Protein AF-A0A5K0UZG9-F1 (afdb_monomer)

Mean predicted aligned error: 6.67 Å

Solvent-accessible surface area (backbone atoms only — not comparable to full-atom values): 4690 Å² total; per-residue (Å²): 65,62,70,58,41,50,40,46,75,56,44,95,54,44,38,54,72,80,42,68,34,90,52,70,42,78,55,98,90,39,83,42,54,55,73,41,78,42,69,50,55,48,50,57,60,43,51,32,63,91,82,25,82,67,36,88,55,95,55,33,69,77,63,59,85,82,71,89,83,80,82,83,84,126

InterPro domains:
  IPR001128 Cytochrome P450 [PF00067] (1-68)
  IPR036396 Cytochrome P450 superfamily [G3DSA:1.10.630.10] (1-74)
  IPR036396 Cytochrome P450 superfamily [SSF48264] (1-67)
  IPR050651 Plant Cytochrome P450 Monooxygenase [PTHR47947] (1-71)

Secondary structure (DSSP, 8-state):
-HHHHHHHHS-S-TT-S-EE-SS-EEETTEEE-TT-EE---HHHHHH-TTTSSSTTS--GGGGG---SSS----

Organism: NCBI:txid210225

Structure (mmCIF, N/CA/C/O backbone):
data_AF-A0A5K0UZG9-F1
#
_entry.id   AF-A0A5K0UZG9-F1
#
loop_
_atom_site.group_PDB
_atom_site.id
_atom_site.type_symbol
_atom_site.label_atom_id
_atom_site.label_alt_id
_atom_site.label_comp_id
_atom_site.label_asym_id
_atom_site.label_entity_id
_atom_site.label_seq_id
_atom_site.pdbx_PDB_ins_code
_atom_site.Cartn_x
_atom_site.Cartn_y
_atom_site.Cartn_z
_atom_site.occupancy
_atom_site.B_iso_or_equiv
_atom_site.auth_seq_id
_atom_site.auth_comp_id
_atom_site.auth_asym_id
_atom_site.auth_atom_id
_atom_site.pdbx_PDB_model_num
ATOM 1 N N . ALA A 1 1 ? 14.448 -9.290 -6.835 1.00 93.06 1 ALA A N 1
ATOM 2 C CA . ALA A 1 1 ? 13.768 -8.526 -7.898 1.00 93.06 1 ALA A CA 1
ATOM 3 C C . ALA A 1 1 ? 12.463 -9.184 -8.324 1.00 93.06 1 ALA A C 1
ATOM 5 O O . ALA A 1 1 ? 11.431 -8.642 -7.978 1.00 93.06 1 ALA A O 1
ATOM 6 N N . ILE A 1 2 ? 12.493 -10.360 -8.966 1.00 96.44 2 ILE A N 1
ATOM 7 C CA . ILE A 1 2 ? 11.296 -11.063 -9.484 1.00 96.44 2 ILE A CA 1
ATOM 8 C C . ILE A 1 2 ? 10.193 -11.206 -8.423 1.00 96.44 2 ILE A C 1
ATOM 10 O O . ILE A 1 2 ? 9.116 -10.663 -8.603 1.00 96.44 2 ILE A O 1
ATOM 14 N N . VAL A 1 3 ? 10.487 -11.840 -7.280 1.00 96.50 3 VAL A N 1
ATOM 15 C CA . VAL A 1 3 ? 9.495 -12.046 -6.203 1.00 96.50 3 VAL A CA 1
ATOM 16 C C . VAL A 1 3 ? 8.923 -10.722 -5.680 1.00 96.50 3 VAL A C 1
ATOM 18 O O . VAL A 1 3 ? 7.720 -10.615 -5.466 1.00 96.50 3 VAL A O 1
ATOM 21 N N . LYS A 1 4 ? 9.772 -9.695 -5.523 1.00 95.56 4 LYS A N 1
ATOM 22 C CA . LYS A 1 4 ? 9.348 -8.359 -5.071 1.00 95.56 4 LYS A CA 1
ATOM 23 C C . LYS A 1 4 ? 8.402 -7.702 -6.078 1.00 95.56 4 LYS A C 1
ATOM 25 O O . LYS A 1 4 ? 7.384 -7.158 -5.680 1.00 95.56 4 LYS A O 1
ATOM 30 N N . GLU A 1 5 ? 8.703 -7.812 -7.369 1.00 96.50 5 GLU A N 1
ATOM 31 C CA . GLU A 1 5 ? 7.844 -7.301 -8.441 1.00 96.50 5 GLU A CA 1
ATOM 32 C C . GLU A 1 5 ? 6.514 -8.050 -8.515 1.00 96.50 5 GLU A C 1
ATOM 34 O O . GLU A 1 5 ? 5.463 -7.428 -8.637 1.00 96.50 5 GLU A O 1
ATOM 39 N N . SER A 1 6 ? 6.542 -9.378 -8.379 1.00 96.94 6 SER A N 1
ATOM 40 C CA . SER A 1 6 ? 5.329 -10.195 -8.344 1.00 96.94 6 SER A CA 1
ATOM 41 C C . SER A 1 6 ? 4.417 -9.788 -7.190 1.00 96.94 6 SER A C 1
ATOM 43 O O . SER A 1 6 ? 3.223 -9.633 -7.405 1.00 96.94 6 SER A O 1
ATOM 45 N N . MET A 1 7 ? 4.967 -9.548 -5.996 1.00 95.94 7 MET A N 1
ATOM 46 C CA . MET A 1 7 ? 4.200 -9.044 -4.849 1.00 95.94 7 MET A CA 1
ATOM 47 C C . MET A 1 7 ? 3.769 -7.579 -5.008 1.00 95.94 7 MET A C 1
ATOM 49 O O . MET A 1 7 ? 2.758 -7.184 -4.434 1.00 95.94 7 MET A O 1
ATOM 53 N N . CYS A 1 8 ? 4.509 -6.773 -5.774 1.00 95.12 8 CYS A N 1
ATOM 54 C CA . CYS A 1 8 ? 4.119 -5.402 -6.094 1.00 95.12 8 CYS A CA 1
ATOM 55 C C . CYS A 1 8 ? 2.824 -5.401 -6.924 1.00 95.12 8 CYS A C 1
ATOM 57 O O . CYS A 1 8 ? 1.822 -4.810 -6.523 1.00 95.12 8 CYS A O 1
ATOM 59 N N . LEU A 1 9 ? 2.804 -6.167 -8.020 1.00 95.94 9 LEU A N 1
ATOM 60 C CA .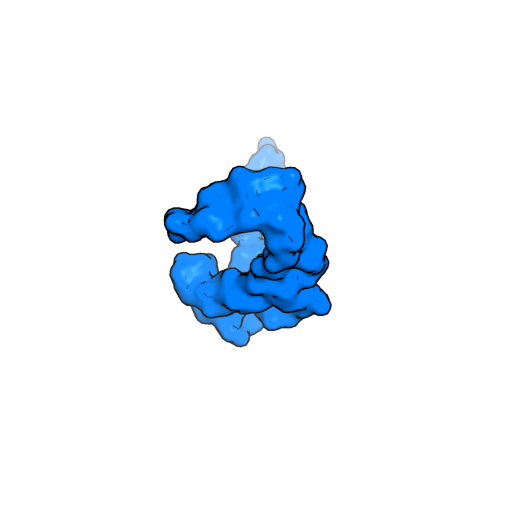 LEU A 1 9 ? 1.626 -6.292 -8.879 1.00 95.94 9 LEU A CA 1
ATOM 61 C C . LEU A 1 9 ? 0.495 -7.093 -8.230 1.00 95.94 9 LEU A C 1
ATOM 63 O O . LEU A 1 9 ? -0.668 -6.717 -8.372 1.00 95.94 9 LEU A O 1
AT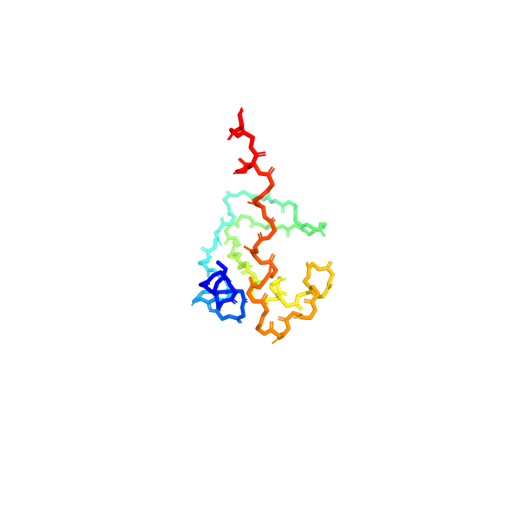OM 67 N N . TYR A 1 10 ? 0.829 -8.174 -7.527 1.00 95.94 10 TYR A N 1
ATOM 68 C CA . TYR A 1 10 ? -0.114 -9.157 -6.993 1.00 95.94 10 TYR A CA 1
ATOM 69 C C . TYR A 1 10 ? 0.201 -9.480 -5.524 1.00 95.94 10 TYR A C 1
ATOM 71 O O . TYR A 1 10 ? 0.666 -10.579 -5.205 1.00 95.94 10 TYR A O 1
ATOM 79 N N . PRO A 1 11 ? -0.021 -8.527 -4.601 1.00 95.25 11 PRO A N 1
ATOM 80 C CA . PRO A 1 11 ? 0.133 -8.790 -3.179 1.00 95.25 11 PRO A CA 1
ATOM 81 C C . PRO A 1 11 ? -0.870 -9.859 -2.734 1.00 95.25 11 PRO A C 1
ATOM 83 O O . PRO A 1 11 ? -2.045 -9.808 -3.093 1.00 95.25 11 PRO A O 1
ATOM 86 N N . ALA A 1 12 ? -0.420 -10.801 -1.902 1.00 96.00 12 ALA A N 1
ATOM 87 C CA . ALA A 1 12 ? -1.292 -11.831 -1.331 1.00 96.00 12 ALA A CA 1
ATOM 88 C C . ALA A 1 12 ? -2.398 -11.233 -0.441 1.00 96.00 12 ALA A C 1
ATOM 90 O O . ALA A 1 12 ? -3.487 -11.792 -0.339 1.00 96.00 12 ALA A O 1
ATOM 91 N N . THR A 1 13 ? -2.127 -10.079 0.178 1.00 96.00 13 THR A N 1
ATOM 92 C CA . THR A 1 13 ? -3.059 -9.330 1.028 1.00 96.00 13 THR A CA 1
ATOM 93 C C . THR A 1 13 ? -3.214 -7.887 0.518 1.00 96.00 13 THR A C 1
ATOM 95 O O . THR A 1 13 ? -2.570 -6.971 1.030 1.00 96.00 13 THR A O 1
ATOM 98 N N . PRO A 1 14 ? -4.079 -7.639 -0.488 1.00 95.69 14 PRO A N 1
ATOM 99 C CA . PRO A 1 14 ? -4.260 -6.313 -1.100 1.00 95.69 14 PRO A CA 1
ATOM 100 C C . PRO A 1 14 ? -4.620 -5.177 -0.125 1.00 95.69 14 PRO A C 1
ATOM 102 O O . PRO A 1 14 ? -4.281 -4.023 -0.390 1.00 95.69 14 PRO A O 1
ATOM 105 N N . LEU A 1 15 ? -5.292 -5.507 0.987 1.00 97.25 15 LEU A N 1
ATOM 106 C CA . LEU A 1 15 ? -5.718 -4.576 2.042 1.00 97.25 15 LEU A CA 1
ATOM 107 C C . LEU A 1 15 ? -4.970 -4.762 3.381 1.00 97.25 15 LEU A C 1
ATOM 109 O O . LEU A 1 15 ? -5.358 -4.159 4.383 1.00 97.25 15 LEU A O 1
ATOM 113 N N . LEU A 1 16 ? -3.920 -5.597 3.398 1.00 96.25 16 LEU A N 1
ATOM 114 C CA . LEU A 1 16 ? -3.285 -6.135 4.610 1.00 96.25 16 LEU A CA 1
ATOM 115 C C . LEU A 1 16 ? -4.290 -6.772 5.585 1.00 96.25 16 LEU A C 1
ATOM 117 O O . LEU A 1 16 ? -5.442 -7.043 5.242 1.00 96.25 16 LEU A O 1
ATOM 121 N N . LEU A 1 17 ? -3.808 -7.113 6.780 1.00 96.75 17 LEU A N 1
ATOM 122 C CA . LEU A 1 17 ? -4.678 -7.514 7.874 1.00 96.75 17 LEU A CA 1
ATOM 123 C C . LEU A 1 17 ? -5.381 -6.274 8.448 1.00 96.75 17 LEU A C 1
ATOM 125 O O . LEU A 1 17 ? -4.784 -5.193 8.450 1.00 96.75 17 LEU A O 1
ATOM 129 N N . PRO A 1 18 ? -6.622 -6.416 8.942 1.00 96.94 18 PRO A N 1
ATOM 130 C CA . PRO A 1 18 ? -7.291 -5.334 9.645 1.00 96.94 18 PRO A CA 1
ATOM 131 C C . PRO A 1 18 ? -6.482 -4.910 10.873 1.00 96.94 18 PRO A C 1
ATOM 133 O O . PRO A 1 18 ? -6.013 -5.753 11.639 1.00 96.94 18 PRO A O 1
ATOM 136 N N . HIS A 1 19 ? -6.355 -3.604 11.067 1.00 96.31 19 HIS A N 1
ATOM 137 C CA . HIS A 1 19 ? -5.835 -3.004 12.290 1.00 96.31 19 HIS A CA 1
ATOM 138 C C . HIS A 1 19 ? -6.977 -2.345 13.060 1.00 96.31 19 HIS A C 1
ATOM 140 O O . HIS A 1 19 ? -7.975 -1.959 12.461 1.00 96.31 19 HIS A O 1
ATOM 146 N N . GLU A 1 20 ? -6.830 -2.180 14.368 1.00 97.19 20 GLU A N 1
ATOM 147 C CA . GLU A 1 20 ? -7.791 -1.446 15.190 1.00 97.19 20 GLU A CA 1
ATOM 148 C C . GLU A 1 20 ? -7.103 -0.247 15.841 1.00 97.19 20 GLU A C 1
ATOM 150 O O . GLU A 1 20 ? -5.972 -0.348 16.324 1.00 97.19 20 GLU A O 1
ATOM 155 N N . SER A 1 21 ? -7.771 0.904 15.819 1.00 97.56 21 SER A N 1
ATOM 156 C CA . SER A 1 21 ? -7.332 2.088 16.554 1.00 97.56 21 SER A CA 1
ATOM 157 C C . SER A 1 21 ? -7.537 1.863 18.056 1.00 97.56 21 SER A C 1
ATOM 159 O O . SER A 1 21 ? -8.662 1.703 18.520 1.00 97.56 21 SER A O 1
ATOM 161 N N . MET A 1 22 ? -6.446 1.869 18.823 1.00 97.38 22 MET A N 1
ATOM 162 C CA . MET A 1 22 ? -6.482 1.698 20.284 1.00 97.38 22 MET A CA 1
ATOM 163 C C . MET A 1 22 ? -6.740 3.013 21.035 1.00 97.38 22 MET A C 1
ATOM 165 O O . MET A 1 22 ? -7.064 3.001 22.220 1.00 97.38 22 MET A O 1
ATOM 169 N N . GLU A 1 23 ? -6.601 4.145 20.349 1.00 96.75 23 GLU A N 1
ATOM 170 C CA . GLU A 1 23 ? -6.776 5.498 20.875 1.00 96.75 23 GLU A CA 1
ATOM 171 C C . GLU A 1 23 ? -7.212 6.446 19.745 1.00 96.75 23 GLU A C 1
ATOM 173 O O . GLU A 1 23 ? -6.874 6.188 18.582 1.00 96.75 23 GLU A O 1
ATOM 178 N N . PRO A 1 24 ? -7.952 7.533 20.046 1.00 96.44 24 PRO A N 1
ATOM 179 C CA . PRO A 1 24 ? -8.349 8.497 19.027 1.00 96.44 24 PRO A CA 1
ATOM 180 C C . PRO A 1 24 ? -7.116 9.116 18.357 1.00 96.44 24 PRO A C 1
ATOM 182 O O . PRO A 1 24 ? -6.213 9.610 19.032 1.00 96.44 24 PRO A O 1
ATOM 185 N N . VAL A 1 25 ? -7.080 9.097 17.023 1.00 95.50 25 VAL A N 1
ATOM 186 C CA . VAL A 1 25 ? -5.921 9.549 16.241 1.00 95.50 25 VAL A CA 1
ATOM 187 C C . VAL A 1 25 ? -6.344 10.422 15.064 1.00 95.50 25 VAL A C 1
ATOM 189 O O . VAL A 1 25 ? -7.326 10.141 14.382 1.00 95.50 25 VAL A O 1
ATOM 192 N N . GLN A 1 26 ? -5.565 11.471 14.788 1.00 96.75 26 GLN A N 1
ATOM 193 C CA . GLN A 1 26 ? -5.704 12.258 13.563 1.00 96.75 26 GLN A CA 1
ATOM 194 C C . GLN A 1 26 ? -4.907 11.603 12.426 1.00 96.75 26 GLN A C 1
ATOM 196 O O . GLN A 1 26 ? -3.679 11.536 12.486 1.00 96.75 26 GLN A O 1
ATOM 201 N N . LEU A 1 27 ? -5.580 11.172 11.358 1.00 94.38 27 LEU A N 1
ATOM 202 C CA . LEU A 1 27 ? -4.957 10.611 10.156 1.00 94.38 27 LEU A CA 1
ATOM 203 C C . LEU A 1 27 ? -5.364 11.408 8.918 1.00 94.38 27 LEU A C 1
ATOM 205 O O . LEU A 1 27 ? -6.542 11.521 8.600 1.00 94.38 27 LEU A O 1
ATOM 209 N N . ALA A 1 28 ? -4.380 11.967 8.207 1.00 93.81 28 ALA A N 1
ATOM 210 C CA . ALA A 1 28 ? -4.592 12.787 7.005 1.00 93.81 28 ALA A CA 1
ATOM 211 C C . ALA A 1 28 ? -5.621 13.931 7.186 1.00 93.81 28 ALA A C 1
ATOM 213 O O . ALA A 1 28 ? -6.328 14.291 6.249 1.00 93.81 28 ALA A O 1
ATOM 214 N N . GLY A 1 29 ? -5.704 14.496 8.396 1.00 95.94 29 GLY A N 1
ATOM 215 C CA . GLY A 1 29 ? -6.664 15.550 8.749 1.00 95.94 29 GLY A CA 1
ATOM 216 C C . GLY A 1 29 ? -8.040 15.049 9.204 1.00 95.94 29 GLY A C 1
ATOM 217 O O . GLY A 1 29 ? -8.873 15.870 9.577 1.00 95.94 29 GLY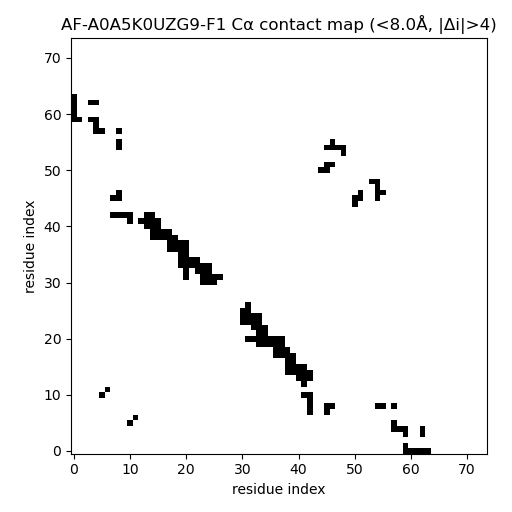 A O 1
ATOM 218 N N . PHE A 1 30 ? -8.273 13.735 9.218 1.00 95.88 30 PHE A N 1
ATOM 219 C CA . PHE A 1 30 ? -9.498 13.114 9.721 1.00 95.88 30 PHE A CA 1
ATOM 220 C C . PHE A 1 30 ? -9.313 12.595 11.143 1.00 95.88 30 PHE A C 1
ATOM 222 O O . PHE A 1 30 ? -8.264 12.038 11.465 1.00 95.88 30 PHE A O 1
ATOM 229 N N . GLU A 1 31 ? -10.354 12.728 11.959 1.00 97.12 31 GLU A N 1
ATOM 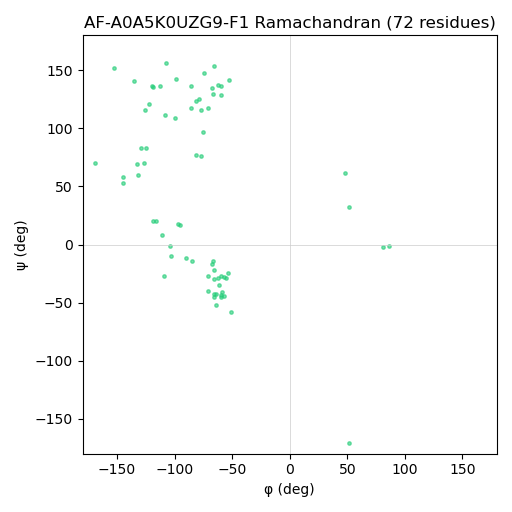230 C CA . GLU A 1 31 ? -10.418 12.095 13.274 1.00 97.12 31 GLU A CA 1
ATOM 231 C C . GLU A 1 31 ? -10.856 10.642 13.136 1.00 97.12 31 GLU A C 1
ATOM 233 O O . GLU A 1 31 ? -11.902 10.342 12.558 1.00 97.12 31 GLU A O 1
ATOM 238 N N . VAL A 1 32 ? -10.032 9.736 13.655 1.00 97.50 32 VAL A N 1
ATOM 239 C CA . VAL A 1 32 ? -10.306 8.304 13.715 1.00 97.50 32 VAL A CA 1
ATOM 240 C C . VAL A 1 32 ? -10.585 7.936 15.169 1.00 97.50 32 VAL A C 1
ATOM 242 O O . VAL A 1 32 ? -9.665 7.979 15.989 1.00 97.50 32 VAL A O 1
ATOM 245 N N . PRO A 1 33 ? -11.832 7.567 15.507 1.00 97.56 33 PRO A N 1
ATOM 246 C CA . PRO A 1 33 ? -12.186 7.142 16.854 1.00 97.56 33 PRO A CA 1
ATOM 247 C C . PRO A 1 33 ? -11.511 5.829 17.257 1.00 97.56 33 PRO A C 1
ATOM 249 O O . PRO A 1 33 ? -11.270 4.958 16.414 1.00 97.56 33 PRO A O 1
ATOM 252 N N . VAL A 1 34 ? -11.321 5.649 18.565 1.00 98.06 34 VAL A N 1
ATOM 253 C CA . VAL A 1 34 ? -10.960 4.355 19.163 1.00 98.06 34 VAL A CA 1
ATOM 254 C C . VAL A 1 34 ? -11.943 3.255 18.737 1.00 98.06 34 VAL A C 1
ATOM 256 O O . VAL A 1 34 ? -13.143 3.495 18.606 1.00 98.06 34 VAL A O 1
ATOM 259 N N . GLY A 1 35 ? -11.432 2.050 18.496 1.00 97.38 35 GLY A N 1
ATOM 260 C CA . GLY A 1 35 ? -12.192 0.897 18.007 1.00 97.38 35 GLY A CA 1
ATOM 261 C C . GLY A 1 35 ? -12.432 0.890 16.493 1.00 97.38 35 GLY A C 1
ATOM 262 O O . GLY A 1 35 ? -13.022 -0.053 15.970 1.00 97.38 35 GLY A O 1
ATOM 263 N N . SER A 1 36 ? -11.982 1.912 15.755 1.00 97.81 36 SER A N 1
ATOM 264 C CA . SER A 1 36 ? -12.110 1.921 14.293 1.00 97.81 36 SER A CA 1
ATOM 265 C C . SER A 1 36 ? -11.241 0.840 13.655 1.00 97.81 36 SER A C 1
ATOM 267 O O . SER A 1 36 ? -10.033 0.787 13.900 1.00 97.81 36 SER A O 1
ATOM 269 N N . THR A 1 37 ? -11.830 0.027 12.774 1.00 97.56 37 THR A N 1
ATOM 270 C CA . THR A 1 37 ? -11.079 -0.908 11.930 1.00 97.56 37 THR A CA 1
ATOM 271 C C . THR A 1 37 ? -10.453 -0.181 10.742 1.00 97.56 37 THR A C 1
ATOM 273 O O . THR A 1 37 ? -11.136 0.472 9.954 1.00 97.56 37 THR A O 1
ATOM 276 N N . LEU A 1 38 ? -9.143 -0.329 10.590 1.00 96.50 38 LEU A N 1
ATOM 277 C CA . LEU A 1 38 ? -8.321 0.304 9.573 1.00 96.50 38 LEU A CA 1
ATOM 278 C C . LEU A 1 38 ? -7.778 -0.740 8.598 1.00 96.50 38 LEU A C 1
ATOM 280 O O . LEU A 1 38 ? -7.275 -1.790 8.998 1.00 96.50 38 LEU A O 1
ATOM 284 N N . PHE A 1 39 ? -7.831 -0.409 7.310 1.00 97.38 39 PHE A N 1
ATOM 285 C CA . PHE A 1 39 ? -7.260 -1.211 6.232 1.00 97.38 39 PHE A CA 1
ATOM 286 C C . PHE A 1 39 ? -6.202 -0.406 5.490 1.00 97.38 39 PHE A C 1
ATOM 288 O O . PHE A 1 39 ? -6.420 0.757 5.146 1.00 97.38 39 PHE A O 1
ATOM 295 N N . VAL A 1 40 ? -5.075 -1.042 5.181 1.00 96.81 40 VAL A N 1
ATOM 296 C CA . VAL A 1 40 ? -4.020 -0.422 4.376 1.00 96.81 40 VAL A CA 1
ATOM 297 C C . VAL A 1 40 ? -4.149 -0.931 2.951 1.00 96.81 40 VAL A C 1
ATOM 299 O O . VAL A 1 40 ? -3.839 -2.082 2.658 1.00 96.81 40 VAL A O 1
ATOM 302 N N . ASN A 1 41 ? -4.588 -0.066 2.038 1.00 97.00 41 ASN A N 1
ATOM 303 C CA . ASN A 1 41 ? -4.750 -0.428 0.633 1.00 97.00 41 ASN A CA 1
ATOM 304 C C . ASN A 1 41 ? -3.400 -0.460 -0.104 1.00 97.00 41 ASN A C 1
ATOM 306 O O . ASN A 1 41 ? -3.060 0.439 -0.876 1.00 97.00 41 ASN A O 1
ATOM 310 N N . VAL A 1 42 ? -2.628 -1.518 0.140 1.00 96.94 42 VAL A N 1
ATOM 311 C CA . VAL A 1 42 ? -1.328 -1.765 -0.494 1.00 96.94 42 VAL A CA 1
ATOM 312 C C . VAL A 1 42 ? -1.466 -1.898 -2.007 1.00 96.94 42 VAL A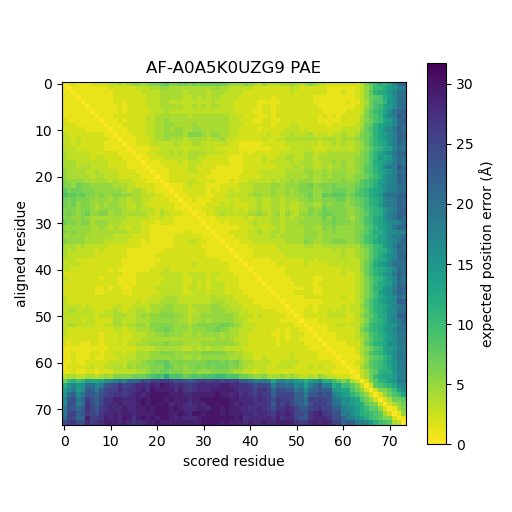 C 1
ATOM 314 O O . VAL A 1 42 ? -0.612 -1.408 -2.739 1.00 96.94 42 VAL A O 1
ATOM 317 N N . TRP A 1 43 ? -2.568 -2.475 -2.496 1.00 96.31 43 TRP A N 1
ATOM 318 C CA . TRP A 1 43 ? -2.845 -2.563 -3.932 1.00 96.31 43 TRP A CA 1
ATOM 319 C C . TRP A 1 43 ? -2.862 -1.199 -4.621 1.00 96.31 43 TRP A C 1
ATOM 321 O O . TRP A 1 43 ? -2.269 -1.045 -5.690 1.00 96.31 43 TRP A O 1
ATOM 331 N N . LYS A 1 44 ? -3.520 -0.212 -4.000 1.00 96.38 44 LYS A N 1
ATOM 332 C CA . LYS A 1 44 ? -3.552 1.169 -4.489 1.00 96.38 44 LYS A CA 1
ATOM 333 C C . LYS A 1 44 ? -2.165 1.803 -4.425 1.00 96.38 44 LYS A C 1
ATOM 335 O O . LYS A 1 44 ? -1.751 2.404 -5.406 1.00 96.38 44 LYS A O 1
ATOM 340 N N . ILE A 1 45 ? -1.444 1.636 -3.315 1.00 95.62 45 ILE A N 1
ATOM 341 C CA . ILE A 1 45 ? -0.092 2.197 -3.138 1.00 95.62 45 ILE A CA 1
ATOM 342 C C . ILE A 1 45 ? 0.870 1.660 -4.206 1.00 95.62 45 ILE A C 1
ATOM 344 O O . ILE A 1 45 ? 1.603 2.427 -4.820 1.00 95.62 45 ILE A O 1
ATOM 348 N N . HIS A 1 46 ? 0.848 0.353 -4.469 1.00 95.94 46 HIS A N 1
ATOM 349 C CA . HIS A 1 46 ? 1.687 -0.275 -5.493 1.00 95.94 46 HIS A CA 1
ATOM 350 C C . HIS A 1 46 ? 1.324 0.138 -6.928 1.00 95.94 46 HIS A C 1
ATOM 352 O O . HIS A 1 46 ? 2.127 -0.055 -7.835 1.00 95.94 46 HIS A O 1
ATOM 358 N N . ARG A 1 47 ? 0.130 0.709 -7.141 1.00 95.44 47 ARG A N 1
ATOM 359 C CA . ARG A 1 47 ? -0.347 1.176 -8.451 1.00 95.44 47 ARG A CA 1
ATOM 360 C C . ARG A 1 47 ? -0.306 2.681 -8.642 1.00 95.44 47 ARG A C 1
ATOM 362 O O . ARG A 1 47 ? -0.682 3.171 -9.702 1.00 95.44 47 ARG A O 1
ATOM 369 N N . ASP A 1 48 ? 0.124 3.415 -7.628 1.00 96.19 48 ASP A N 1
ATOM 370 C CA . ASP A 1 48 ? 0.149 4.864 -7.685 1.00 96.19 48 ASP A CA 1
ATOM 371 C C . ASP A 1 48 ? 1.345 5.337 -8.537 1.00 96.19 48 ASP A C 1
ATOM 373 O O . ASP A 1 48 ? 2.502 5.108 -8.154 1.00 96.19 48 ASP A O 1
ATOM 377 N N . PRO A 1 49 ? 1.098 6.007 -9.682 1.00 95.50 49 PRO A N 1
ATOM 378 C CA . PRO A 1 49 ? 2.156 6.456 -10.583 1.00 95.50 49 PRO A CA 1
ATOM 379 C C . PRO A 1 49 ? 3.049 7.544 -9.972 1.00 95.50 49 PRO A C 1
ATOM 381 O O . PRO A 1 49 ? 4.138 7.800 -10.481 1.00 95.50 49 PRO A O 1
ATOM 384 N N . THR A 1 50 ? 2.621 8.162 -8.866 1.00 95.62 50 THR A N 1
ATOM 385 C CA . THR A 1 50 ? 3.427 9.119 -8.096 1.00 95.62 50 THR A CA 1
ATOM 386 C C . THR A 1 50 ? 4.637 8.442 -7.451 1.00 95.62 50 THR A C 1
ATOM 388 O O . THR A 1 50 ? 5.675 9.074 -7.271 1.00 95.62 50 THR A O 1
ATOM 391 N N . PHE A 1 51 ? 4.518 7.151 -7.117 1.00 89.12 51 PHE A N 1
ATOM 392 C CA . PHE A 1 51 ? 5.573 6.373 -6.462 1.00 89.12 51 PHE A CA 1
ATOM 393 C C . PHE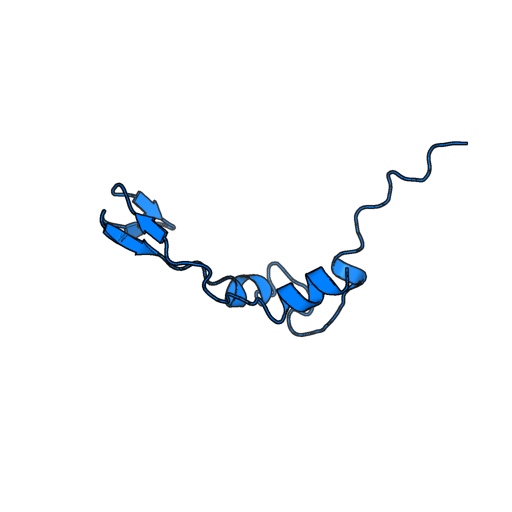 A 1 51 ? 6.202 5.322 -7.386 1.00 89.12 51 PHE A C 1
ATOM 395 O O . PHE A 1 51 ? 7.369 4.970 -7.207 1.00 89.12 51 PHE A O 1
ATOM 402 N N . TRP A 1 52 ? 5.460 4.827 -8.382 1.00 91.75 52 TRP A N 1
ATOM 403 C CA . TRP A 1 52 ? 5.899 3.753 -9.273 1.00 91.75 52 TRP A CA 1
ATOM 404 C C . TRP A 1 52 ? 5.782 4.160 -10.741 1.00 91.75 52 TRP A C 1
ATOM 406 O O . TRP A 1 52 ? 4.687 4.323 -11.261 1.00 91.75 52 TRP A O 1
ATOM 416 N N . THR A 1 53 ? 6.906 4.246 -11.453 1.00 92.81 53 THR A N 1
ATOM 417 C CA . THR A 1 53 ? 6.889 4.397 -12.919 1.00 92.81 53 THR A CA 1
ATOM 418 C C . THR A 1 53 ? 6.341 3.127 -13.568 1.00 92.81 53 THR A C 1
ATOM 420 O O . THR A 1 53 ? 6.766 2.033 -13.193 1.00 92.81 53 THR A O 1
ATOM 423 N N . ASP A 1 54 ? 5.435 3.257 -14.537 1.00 95.12 54 ASP A N 1
ATOM 424 C CA . ASP A 1 54 ? 4.776 2.135 -15.225 1.00 95.12 54 ASP A CA 1
ATOM 425 C C . ASP A 1 54 ? 4.238 1.085 -14.218 1.00 95.12 54 ASP A C 1
ATOM 427 O O . ASP A 1 54 ? 4.727 -0.050 -14.164 1.00 95.12 54 ASP A O 1
ATOM 431 N N . PRO A 1 55 ? 3.303 1.466 -13.324 1.00 95.69 55 PRO A N 1
ATOM 432 C CA . PRO A 1 55 ? 2.917 0.648 -12.170 1.00 95.69 55 PRO A CA 1
ATOM 433 C C . PRO A 1 55 ? 2.224 -0.670 -12.536 1.00 95.69 55 PRO A C 1
ATOM 435 O O . PRO A 1 55 ? 2.196 -1.597 -11.732 1.00 95.69 55 PRO A O 1
ATOM 438 N N . GLU A 1 56 ? 1.653 -0.759 -13.735 1.00 96.19 56 GLU A N 1
ATOM 439 C CA . GLU A 1 56 ? 0.969 -1.960 -14.222 1.00 96.19 56 GLU A CA 1
ATOM 440 C C . GLU A 1 56 ? 1.909 -2.920 -14.967 1.00 96.19 56 GLU A C 1
ATOM 442 O O . GLU A 1 56 ? 1.551 -4.071 -15.221 1.00 96.19 56 GLU A O 1
ATOM 447 N N . GLU A 1 57 ? 3.129 -2.483 -15.292 1.00 97.19 57 GLU A N 1
ATOM 448 C CA . GLU A 1 57 ? 4.105 -3.309 -15.995 1.00 97.19 57 GLU A CA 1
ATOM 449 C C . GLU A 1 57 ? 4.916 -4.186 -15.037 1.00 97.19 57 GLU A C 1
ATOM 451 O O . GLU A 1 57 ? 5.456 -3.726 -14.028 1.00 97.19 57 GLU A O 1
ATOM 456 N N . PHE A 1 58 ? 5.112 -5.453 -15.409 1.00 96.38 58 PHE A N 1
ATOM 457 C CA . PHE A 1 58 ? 6.057 -6.328 -14.719 1.00 96.38 58 PHE A CA 1
ATOM 458 C C . PHE A 1 58 ? 7.501 -5.966 -15.091 1.00 96.38 58 PHE A C 1
ATOM 460 O O . PHE A 1 58 ? 8.048 -6.422 -16.097 1.00 96.38 58 PHE A O 1
ATOM 467 N N . LYS A 1 59 ? 8.151 -5.169 -14.239 1.00 94.94 59 LYS A N 1
ATOM 468 C CA . LYS A 1 59 ? 9.489 -4.596 -14.441 1.00 94.94 59 LYS A CA 1
ATOM 469 C C . LYS A 1 59 ? 10.421 -4.900 -13.258 1.00 94.94 59 LYS A C 1
ATOM 471 O O . LYS A 1 59 ? 10.868 -3.980 -12.570 1.00 94.94 59 LYS A O 1
ATOM 476 N N . PRO A 1 60 ? 10.857 -6.165 -13.059 1.00 94.50 60 PRO A N 1
ATOM 477 C CA . PRO A 1 60 ? 11.686 -6.570 -11.914 1.00 94.50 60 PRO A CA 1
ATOM 478 C C . PRO A 1 60 ? 12.965 -5.757 -11.709 1.00 94.50 60 PRO A C 1
ATOM 480 O O . PRO A 1 60 ? 13.490 -5.689 -10.595 1.00 94.50 60 PRO A O 1
ATOM 483 N N . LYS A 1 61 ? 13.477 -5.140 -12.783 1.00 92.19 61 LYS A N 1
ATOM 484 C CA . LYS A 1 61 ? 14.654 -4.269 -12.754 1.00 92.19 61 LYS A CA 1
ATOM 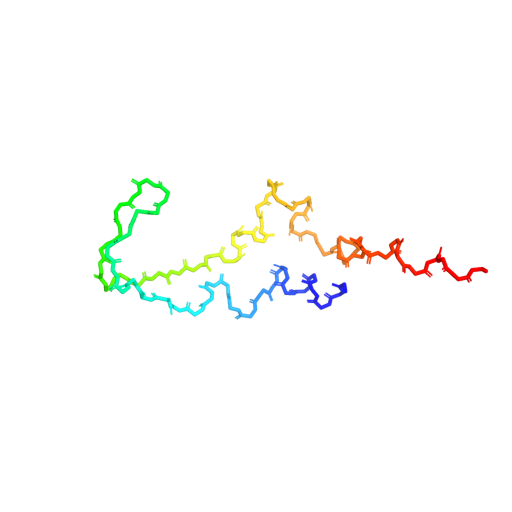485 C C . LYS A 1 61 ? 14.506 -3.094 -11.780 1.00 92.19 61 LYS A C 1
ATOM 487 O O . LYS A 1 61 ? 15.520 -2.685 -11.225 1.00 92.19 61 LYS A O 1
ATOM 492 N N . ARG A 1 62 ? 13.285 -2.613 -11.497 1.00 90.06 62 ARG A N 1
ATOM 493 C CA . ARG A 1 62 ? 13.052 -1.531 -10.518 1.00 90.06 62 ARG A CA 1
ATOM 494 C C . ARG A 1 62 ? 13.530 -1.894 -9.104 1.00 90.06 62 ARG A C 1
ATOM 496 O O . ARG A 1 62 ? 13.968 -1.034 -8.354 1.00 90.06 62 ARG A O 1
ATOM 503 N N . PHE A 1 63 ? 13.553 -3.187 -8.775 1.00 91.06 63 PHE A N 1
ATOM 504 C CA . PHE A 1 63 ? 14.046 -3.719 -7.500 1.00 91.06 63 PHE A CA 1
ATOM 505 C C . PHE A 1 63 ? 15.515 -4.185 -7.537 1.00 91.06 63 PHE A C 1
ATOM 507 O O . PHE A 1 63 ? 15.926 -4.967 -6.675 1.00 91.06 63 PHE A O 1
ATOM 514 N N . LEU A 1 64 ? 16.296 -3.783 -8.547 1.00 88.12 64 LEU A N 1
ATOM 515 C CA . LEU A 1 64 ? 17.730 -4.095 -8.656 1.00 88.12 64 LEU A CA 1
ATOM 516 C C . LEU A 1 64 ? 18.644 -2.915 -8.281 1.00 88.12 64 LEU A C 1
ATOM 518 O O . LEU A 1 64 ? 19.846 -3.120 -8.114 1.00 88.12 64 LEU A O 1
ATOM 522 N N . CYS A 1 65 ? 18.105 -1.707 -8.096 1.00 67.19 65 CYS A N 1
ATOM 523 C CA . CYS A 1 65 ? 18.881 -0.531 -7.701 1.00 67.19 65 CYS A CA 1
ATOM 524 C C . CYS A 1 65 ? 19.144 -0.491 -6.185 1.00 67.19 65 CYS A C 1
ATOM 526 O O . CYS A 1 65 ? 18.514 0.264 -5.459 1.00 67.19 65 CYS A O 1
ATOM 528 N N . SER A 1 66 ? 20.093 -1.313 -5.732 1.00 57.75 66 SER A N 1
ATOM 529 C CA . SER A 1 66 ? 20.956 -1.070 -4.561 1.00 57.75 66 SER A CA 1
ATOM 530 C C . SER A 1 66 ? 22.073 -2.125 -4.542 1.00 57.75 66 SER A C 1
ATOM 532 O O . SER A 1 66 ? 22.072 -3.064 -3.746 1.00 57.75 66 SER A O 1
ATOM 534 N N . ARG A 1 67 ? 23.012 -2.037 -5.489 1.00 49.00 67 ARG A N 1
ATOM 535 C CA . ARG A 1 67 ? 24.269 -2.800 -5.436 1.00 49.00 67 ARG A CA 1
ATOM 536 C C . ARG A 1 67 ? 25.416 -1.981 -6.022 1.00 49.00 67 ARG A C 1
ATOM 538 O O . ARG A 1 67 ? 26.112 -2.444 -6.912 1.00 49.00 67 ARG A O 1
ATOM 545 N N . ASN A 1 68 ? 25.593 -0.763 -5.516 1.00 49.78 68 ASN A N 1
ATOM 546 C CA . ASN A 1 68 ? 26.845 -0.017 -5.682 1.00 49.78 68 ASN A CA 1
ATOM 547 C C . ASN A 1 68 ? 27.769 -0.151 -4.451 1.00 49.78 68 ASN A C 1
ATOM 549 O O . ASN A 1 68 ? 28.708 0.616 -4.319 1.00 49.78 68 ASN A O 1
ATOM 553 N N . GLU A 1 69 ? 27.556 -1.151 -3.585 1.00 53.34 69 GLU A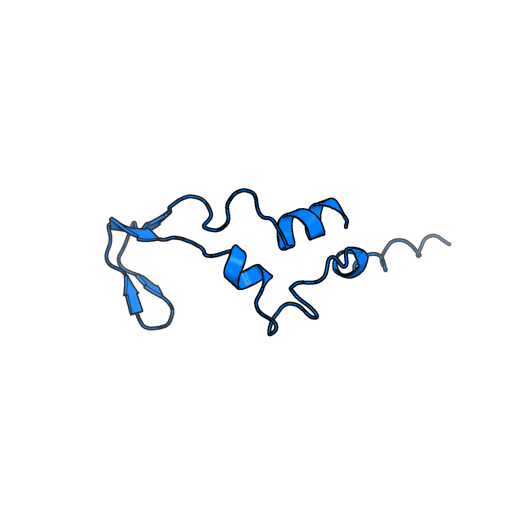 N 1
ATOM 554 C CA . GLU A 1 69 ? 28.445 -1.468 -2.445 1.00 53.34 69 GLU A CA 1
ATOM 555 C C . GLU A 1 69 ? 29.117 -2.852 -2.551 1.00 53.34 69 GLU A C 1
ATOM 557 O O . GLU A 1 69 ? 29.555 -3.418 -1.557 1.00 53.34 69 GLU A O 1
ATOM 562 N N . LEU A 1 70 ? 29.204 -3.447 -3.748 1.00 55.06 70 LEU A N 1
ATOM 563 C CA . LEU A 1 70 ? 29.931 -4.718 -3.938 1.00 55.06 70 LEU A CA 1
ATOM 564 C C . LEU A 1 70 ? 31.108 -4.620 -4.920 1.00 55.06 70 LEU A C 1
ATOM 566 O O . LEU A 1 70 ? 31.590 -5.634 -5.413 1.00 55.06 70 LEU A O 1
ATOM 570 N N . THR A 1 71 ? 31.617 -3.411 -5.166 1.00 46.41 71 THR A N 1
ATOM 571 C CA . THR A 1 71 ? 32.838 -3.185 -5.958 1.00 46.41 71 THR A CA 1
ATOM 572 C C . THR A 1 71 ? 33.794 -2.231 -5.238 1.00 46.41 71 THR A C 1
ATOM 574 O O . THR A 1 71 ? 34.114 -1.161 -5.744 1.00 46.41 71 THR A O 1
ATOM 577 N N . SER A 1 72 ? 34.242 -2.600 -4.038 1.00 45.03 72 SER A N 1
ATOM 578 C CA . SER A 1 72 ? 35.458 -2.034 -3.435 1.00 45.03 72 SER A CA 1
ATOM 579 C C . SER A 1 72 ? 36.199 -3.095 -2.615 1.00 45.03 72 SER A C 1
ATOM 581 O O . SER A 1 72 ? 36.408 -2.953 -1.417 1.00 45.03 72 SER A O 1
ATOM 583 N N . PHE A 1 73 ? 36.569 -4.187 -3.274 1.00 47.16 73 PHE A N 1
ATOM 584 C CA . PHE A 1 73 ? 37.734 -4.975 -2.880 1.00 47.16 73 PHE A CA 1
ATOM 585 C C . PHE A 1 73 ? 38.562 -5.164 -4.147 1.00 47.16 73 PHE A C 1
ATOM 587 O O . PHE A 1 73 ? 38.381 -6.124 -4.895 1.00 47.16 73 PHE A O 1
ATOM 594 N N . GLY A 1 74 ? 39.357 -4.136 -4.434 1.00 43.00 74 GLY A N 1
ATOM 595 C CA . GLY A 1 74 ? 40.606 -4.248 -5.175 1.00 43.00 74 GLY A CA 1
ATOM 596 C C . GLY A 1 74 ? 41.742 -4.146 -4.172 1.00 43.00 74 GLY A C 1
ATOM 597 O O . GLY A 1 74 ? 41.549 -3.404 -3.180 1.00 43.00 74 GLY A O 1
#

Sequence (74 aa):
AIVKESMCLYPATPLLLPHESMEPVQLAGFEVPVGSTLFVNVWKIHRDPTFWTDPEEFKPKRFLCSRNELTSFG

Nearest PDB structures (foldseek):
  7cb9-assembly1_A  TM=9.679E-01  e=3.108E-07  Salvia miltiorrhiza
  4r20-assembly2_B  TM=9.245E-01  e=1.959E-07  Danio rerio
  4y8w-assembly1_A  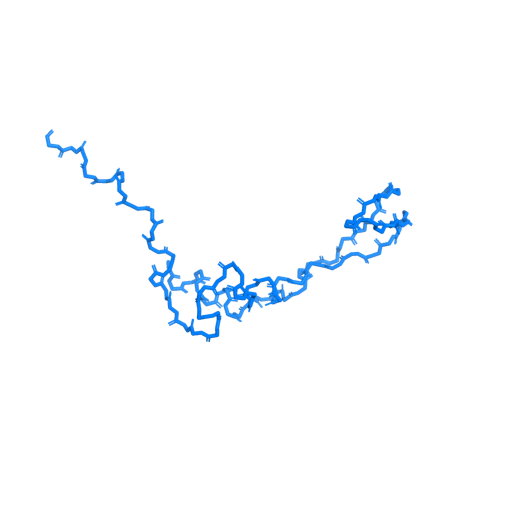TM=9.253E-01  e=2.297E-06  Homo sapiens
  7ls3-assembly1_A  TM=8.677E-01  e=4.275E-05  Homo sapiens
  3mdt-assembly1_A  TM=8.731E-01  e=9.226E-05  Homo sapiens

pLDDT: mean 89.67, std 15.46, range [43.0, 98.06]

Radius of gyration: 17.65 Å; Cα contacts (8 Å, |Δi|>4): 86; chains: 1; bounding box: 53×28×37 Å

Foldseek 3Di:
DQVVLCCLQPPPQQFPDWDFACAFDQDPNDTDHGGDTHTHRSNCVLQDCVVDPPSNDSDCVVVVPDPPPPPPDD